Protein AF-A0A4U1F850-F1 (afdb_monomer_lite)

Foldseek 3Di:
DDDPPVVVLVVQLVLLLVLLVQLLVQLVVQCVPDPVPLVNQLVSSLCSNPVVVVVVQVVCVVVVNNDCVPVCVVVPDPSSVLSSVSSNVSSCVVVVVDPDDPVVSSVVSSVVSSVVD

Organism: Monodon monoceros (NCBI:txid40151)

Secondary structure (DSSP, 8-state):
----HHHHHHHHHHHHHHHHHHHHHHHHHHHHHSTT-HHHHHHHHHHHHHHHHHHHHHHHHHTT---TTS-TTTS--HHHHHHHHHHHHHHHHHTT-S-S-HHHHHHHHHHHHHHT-

Sequence (117 aa):
GYSFLPVQLLAVGMKEVTRTWKIVGGVTHANSYYKNGWIVMIAIGWARGAGGSIITNFEQLVKGSWKPEADEWLKMSYPAKVTLLGSVIFTFQQTNHLAISRHNLMFLYTMFLVATK

InterPro domains:
  IPR007866 TRIC channel [PF05197] (2-117)
  IPR007866 TRIC channel [PTHR12454] (2-117)

pLDDT: mean 83.11, std 11.87, range [44.69, 94.06]

Structure (mmCIF, N/CA/C/O backbone):
data_AF-A0A4U1F850-F1
#
_entry.id   AF-A0A4U1F850-F1
#
loop_
_atom_site.group_PDB
_atom_site.id
_atom_site.type_symbol
_atom_site.label_atom_id
_atom_site.label_alt_id
_atom_site.label_comp_id
_atom_site.label_asym_id
_atom_site.label_entity_id
_atom_site.label_seq_id
_atom_site.pdbx_PDB_ins_code
_atom_site.Cartn_x
_atom_site.Cartn_y
_atom_site.Cartn_z
_atom_site.occupancy
_atom_site.B_iso_or_equiv
_atom_site.auth_seq_id
_atom_site.auth_comp_id
_atom_site.auth_asym_id
_atom_site.auth_atom_id
_atom_site.pdbx_PDB_model_num
ATOM 1 N N . GLY A 1 1 ? 21.792 7.763 -17.432 1.00 44.69 1 GLY A N 1
ATOM 2 C CA . GLY A 1 1 ? 21.686 9.202 -17.121 1.00 44.69 1 GLY A CA 1
ATOM 3 C C . GLY A 1 1 ? 21.900 9.378 -15.638 1.00 44.69 1 GLY A C 1
ATOM 4 O O . GLY A 1 1 ? 21.332 8.592 -14.891 1.00 44.69 1 GLY A O 1
ATOM 5 N N . TYR A 1 2 ? 22.759 10.317 -15.235 1.00 47.88 2 TYR A N 1
ATOM 6 C CA . TYR A 1 2 ? 23.106 10.601 -13.839 1.00 47.88 2 TYR A CA 1
ATOM 7 C C . TYR A 1 2 ? 21.849 10.687 -12.974 1.00 47.88 2 TYR A C 1
ATOM 9 O O . TYR A 1 2 ? 21.099 11.659 -13.030 1.00 47.88 2 TYR A O 1
ATOM 17 N N . SER A 1 3 ? 21.579 9.627 -12.221 1.00 62.66 3 SER A N 1
ATOM 18 C CA . SER A 1 3 ? 20.452 9.603 -11.312 1.00 62.66 3 SER A CA 1
ATOM 19 C C . SER A 1 3 ? 20.970 10.096 -9.978 1.00 62.66 3 SER A C 1
ATOM 21 O O . SER A 1 3 ? 21.704 9.391 -9.290 1.00 62.66 3 SER A O 1
ATOM 23 N N . PHE A 1 4 ? 20.665 11.350 -9.658 1.00 82.44 4 PHE A N 1
ATOM 24 C CA . PHE A 1 4 ? 20.969 11.899 -8.350 1.00 82.44 4 PHE A CA 1
ATOM 25 C C . PHE A 1 4 ? 20.264 11.038 -7.302 1.00 82.44 4 PHE A C 1
ATOM 27 O O . PHE A 1 4 ? 19.037 11.032 -7.210 1.00 82.44 4 PHE A O 1
ATOM 34 N N . LEU A 1 5 ? 21.060 10.300 -6.531 1.00 83.00 5 LEU A N 1
ATOM 35 C CA . LEU A 1 5 ? 20.617 9.378 -5.484 1.00 83.00 5 LEU A CA 1
ATOM 36 C C . LEU A 1 5 ? 19.566 10.007 -4.539 1.00 83.00 5 LEU A C 1
ATOM 38 O O . LEU A 1 5 ? 18.547 9.364 -4.282 1.00 83.00 5 LEU A O 1
ATOM 42 N N . PRO A 1 6 ? 19.700 11.285 -4.117 1.00 85.75 6 PRO A N 1
ATOM 43 C CA . PRO A 1 6 ? 18.669 11.955 -3.320 1.00 85.75 6 PRO A CA 1
ATOM 44 C C . PRO A 1 6 ? 17.319 12.085 -4.041 1.00 85.75 6 PRO A C 1
ATOM 46 O O . PRO A 1 6 ? 16.267 11.870 -3.445 1.00 85.75 6 PRO A O 1
ATOM 49 N N . VAL A 1 7 ? 17.332 12.396 -5.340 1.00 87.50 7 VAL A N 1
ATOM 50 C CA . VAL A 1 7 ? 16.112 12.548 -6.151 1.00 87.50 7 VAL A CA 1
ATOM 51 C C . VAL A 1 7 ? 15.436 11.194 -6.361 1.00 87.50 7 VAL A C 1
ATOM 53 O O . VAL A 1 7 ? 14.212 11.094 -6.292 1.00 87.50 7 VAL A O 1
ATOM 56 N N . GLN A 1 8 ? 16.223 10.133 -6.560 1.00 85.62 8 GLN A N 1
ATOM 57 C CA . GLN A 1 8 ? 15.693 8.772 -6.642 1.00 85.62 8 GLN A CA 1
ATOM 58 C C . GLN A 1 8 ? 15.023 8.342 -5.336 1.00 85.62 8 GLN A C 1
ATOM 60 O O . GLN A 1 8 ? 13.923 7.795 -5.380 1.00 85.62 8 GLN A O 1
ATOM 65 N N . LEU A 1 9 ? 15.648 8.615 -4.186 1.00 85.25 9 LEU A N 1
ATOM 66 C CA . LEU A 1 9 ? 15.081 8.293 -2.874 1.00 85.25 9 LEU A CA 1
ATOM 67 C C . LEU A 1 9 ? 13.741 9.001 -2.651 1.00 85.25 9 LEU A C 1
ATOM 69 O O . LEU A 1 9 ? 12.770 8.359 -2.253 1.00 85.25 9 LEU A O 1
ATOM 73 N N . LEU A 1 10 ? 13.650 10.291 -2.990 1.00 86.81 10 LEU A N 1
ATOM 74 C CA . LEU A 1 10 ? 12.390 11.037 -2.920 1.00 86.81 10 LEU A CA 1
ATOM 75 C C . LEU A 1 10 ? 11.318 10.438 -3.840 1.00 86.81 10 LEU A C 1
ATOM 77 O O . LEU A 1 10 ? 10.186 10.214 -3.408 1.00 86.81 10 LEU A O 1
ATOM 81 N N . ALA A 1 11 ? 11.671 10.115 -5.087 1.00 87.50 11 ALA A N 1
ATOM 82 C CA . ALA A 1 11 ? 10.744 9.505 -6.039 1.00 87.50 11 ALA A CA 1
ATOM 83 C C . ALA A 1 11 ? 10.256 8.120 -5.573 1.00 87.50 11 ALA A C 1
ATOM 85 O O . ALA A 1 11 ? 9.071 7.795 -5.703 1.00 87.50 11 ALA A O 1
ATOM 86 N N . VAL A 1 12 ? 11.143 7.308 -4.991 1.00 85.75 12 VAL A N 1
ATOM 87 C CA . VAL A 1 12 ? 10.794 6.009 -4.399 1.00 85.75 12 VAL A CA 1
ATOM 88 C C . VAL A 1 12 ? 9.871 6.193 -3.195 1.00 85.75 12 VAL A C 1
ATOM 90 O O . VAL A 1 12 ? 8.863 5.492 -3.107 1.00 85.75 12 VAL A O 1
ATOM 93 N N . GLY A 1 13 ? 10.149 7.162 -2.322 1.00 86.88 13 GLY A N 1
ATOM 94 C CA . GLY A 1 13 ? 9.289 7.484 -1.185 1.00 86.88 13 GLY A CA 1
ATOM 95 C C . GLY A 1 13 ? 7.877 7.881 -1.622 1.00 86.88 13 GLY A C 1
ATOM 96 O O . GLY A 1 13 ? 6.891 7.290 -1.179 1.00 86.88 13 GLY A O 1
ATOM 97 N N . MET A 1 14 ? 7.762 8.806 -2.579 1.00 89.06 14 MET A N 1
ATOM 98 C CA . MET A 1 14 ? 6.471 9.215 -3.151 1.00 89.06 14 MET A CA 1
ATOM 99 C C . MET A 1 14 ? 5.713 8.040 -3.791 1.00 89.06 14 MET A C 1
ATOM 101 O O . MET A 1 14 ? 4.485 7.937 -3.679 1.00 89.06 14 MET A O 1
ATOM 105 N N . LYS A 1 15 ? 6.431 7.114 -4.437 1.00 88.19 15 LYS A N 1
ATOM 106 C CA . LYS A 1 15 ? 5.841 5.893 -4.998 1.00 88.19 15 LYS A CA 1
ATOM 107 C C . LYS A 1 15 ? 5.212 5.011 -3.914 1.00 88.19 15 LYS A C 1
ATOM 109 O O . LYS A 1 15 ? 4.126 4.479 -4.133 1.00 88.19 15 LYS A O 1
ATOM 114 N N . GLU A 1 16 ? 5.836 4.869 -2.748 1.00 87.75 16 GLU A N 1
ATOM 115 C CA . GLU A 1 16 ? 5.271 4.066 -1.653 1.00 87.75 16 GLU A CA 1
ATOM 116 C C . GLU A 1 16 ? 4.100 4.763 -0.937 1.00 87.75 16 GLU A C 1
ATOM 118 O O . GLU A 1 16 ? 3.119 4.109 -0.559 1.00 87.75 16 GLU A O 1
ATOM 123 N N . VAL A 1 17 ? 4.119 6.098 -0.851 1.00 89.81 17 VAL A N 1
ATOM 124 C CA . VAL A 1 17 ? 2.967 6.879 -0.368 1.00 89.81 17 VAL A CA 1
ATOM 125 C C . VAL A 1 17 ? 1.756 6.647 -1.271 1.00 89.81 17 VAL A C 1
ATOM 127 O O . VAL A 1 17 ? 0.693 6.236 -0.804 1.00 89.81 17 VAL A O 1
ATOM 130 N N . THR A 1 18 ? 1.916 6.832 -2.584 1.00 89.88 18 THR A N 1
ATOM 131 C CA . THR A 1 18 ? 0.819 6.617 -3.545 1.00 89.88 18 THR A CA 1
ATOM 132 C C . THR A 1 18 ? 0.335 5.165 -3.569 1.00 89.88 18 THR A C 1
ATOM 134 O O . THR A 1 18 ? -0.862 4.921 -3.730 1.00 89.88 18 THR A O 1
ATOM 137 N N . ARG A 1 19 ? 1.221 4.185 -3.346 1.00 89.62 19 ARG A N 1
ATOM 138 C CA . ARG A 1 19 ? 0.838 2.774 -3.189 1.00 89.62 19 ARG A CA 1
ATOM 139 C C . ARG A 1 19 ? -0.092 2.563 -1.997 1.00 89.62 19 ARG A C 1
ATOM 141 O O . ARG A 1 19 ? -1.116 1.901 -2.146 1.00 89.62 19 ARG A O 1
ATOM 148 N N . THR A 1 20 ? 0.222 3.149 -0.844 1.00 92.06 20 THR A N 1
ATOM 149 C CA . THR A 1 20 ? -0.634 3.050 0.350 1.00 92.06 20 THR A CA 1
ATOM 150 C C . THR A 1 20 ? -2.025 3.613 0.079 1.00 92.06 20 THR A C 1
ATOM 152 O O . THR A 1 20 ? -3.025 2.949 0.350 1.00 92.06 20 THR A O 1
ATOM 155 N N . TRP A 1 21 ? -2.105 4.781 -0.563 1.00 91.81 21 TRP A N 1
ATOM 156 C CA . TRP A 1 21 ? -3.381 5.372 -0.977 1.00 91.81 21 TRP A CA 1
ATOM 157 C C . TRP A 1 21 ? -4.191 4.457 -1.904 1.00 91.81 21 TRP A C 1
ATOM 159 O O . TRP A 1 21 ? -5.407 4.345 -1.743 1.00 91.81 21 TRP A O 1
ATOM 169 N N . LYS A 1 22 ? -3.538 3.753 -2.838 1.00 93.62 22 LYS A N 1
ATOM 170 C CA . LYS A 1 22 ? -4.202 2.785 -3.727 1.00 93.62 22 LYS A CA 1
ATOM 171 C C . LYS A 1 22 ? -4.771 1.583 -2.973 1.00 93.62 22 LYS A C 1
ATOM 173 O O . LYS A 1 22 ? -5.901 1.191 -3.266 1.00 93.62 22 LYS A O 1
ATOM 178 N N . ILE A 1 23 ? -4.027 1.026 -2.012 1.00 94.06 23 ILE A N 1
ATOM 179 C CA . ILE A 1 23 ? -4.484 -0.106 -1.184 1.00 94.06 23 ILE A CA 1
ATOM 180 C C . ILE A 1 23 ? -5.717 0.309 -0.385 1.00 94.06 23 ILE A C 1
ATOM 182 O O . ILE A 1 23 ? -6.768 -0.320 -0.490 1.00 94.06 23 ILE A O 1
ATOM 186 N N . VAL A 1 24 ? -5.605 1.406 0.365 1.00 93.69 24 VAL A N 1
ATOM 187 C CA . VAL A 1 24 ? -6.684 1.920 1.214 1.00 93.69 24 VAL A CA 1
ATOM 188 C C . VAL A 1 24 ? -7.910 2.277 0.374 1.00 93.69 24 VAL A C 1
ATOM 190 O O . VAL A 1 24 ? -9.030 1.900 0.715 1.00 93.69 24 VAL A O 1
ATOM 193 N N . GLY A 1 25 ? -7.707 2.958 -0.757 1.00 93.38 25 GLY A N 1
ATOM 194 C CA . GLY A 1 25 ? -8.769 3.256 -1.713 1.00 93.38 25 GLY A CA 1
ATOM 195 C C . GLY A 1 25 ? -9.462 1.986 -2.211 1.00 93.38 25 GLY A C 1
ATOM 196 O O . GLY A 1 25 ? -10.688 1.937 -2.244 1.00 93.38 25 GLY A O 1
ATOM 197 N N . GLY A 1 26 ? -8.702 0.931 -2.514 1.00 93.56 26 GLY A N 1
ATOM 198 C CA . GLY A 1 26 ? -9.234 -0.381 -2.894 1.00 93.56 26 GLY A CA 1
ATOM 199 C C . GLY A 1 26 ? -10.084 -1.035 -1.811 1.00 93.56 26 GLY A C 1
ATOM 200 O O . GLY A 1 26 ? -11.212 -1.429 -2.093 1.00 93.56 26 GLY A O 1
ATOM 201 N N . VAL A 1 27 ? -9.588 -1.080 -0.574 1.00 93.88 27 VAL A N 1
ATOM 202 C CA . VAL A 1 27 ? -10.315 -1.630 0.583 1.00 93.88 27 VAL A CA 1
ATOM 203 C C . VAL A 1 27 ? -11.620 -0.866 0.823 1.00 93.88 27 VAL A C 1
ATOM 205 O O . VAL A 1 27 ? -12.684 -1.468 0.957 1.00 93.88 27 VAL A O 1
ATOM 208 N N . THR A 1 28 ? -11.572 0.469 0.815 1.00 92.56 28 THR A N 1
ATOM 209 C CA . THR A 1 28 ? -12.771 1.298 1.036 1.00 92.56 28 THR A CA 1
ATOM 210 C C . THR A 1 28 ? -13.794 1.157 -0.088 1.00 92.56 28 THR A C 1
ATOM 212 O O . THR A 1 28 ? -14.992 1.101 0.183 1.00 92.56 28 THR A O 1
ATOM 215 N N . HIS A 1 29 ? -13.326 1.032 -1.333 1.00 93.25 29 HIS A N 1
ATOM 216 C CA . HIS A 1 29 ? -14.172 0.797 -2.495 1.00 93.25 29 HIS A CA 1
ATOM 217 C C . HIS A 1 29 ? -14.817 -0.590 -2.432 1.00 93.25 29 HIS A C 1
ATOM 219 O O . HIS A 1 29 ? -16.013 -0.724 -2.634 1.00 93.25 29 HIS A O 1
ATOM 225 N N . ALA A 1 30 ? -14.071 -1.629 -2.067 1.00 92.94 30 ALA A N 1
ATOM 226 C CA . ALA A 1 30 ? -14.635 -2.959 -1.858 1.00 92.94 30 ALA A CA 1
ATOM 227 C C . ALA A 1 30 ? -15.712 -2.961 -0.762 1.00 92.94 30 ALA A C 1
ATOM 229 O O . ALA A 1 30 ? -16.781 -3.534 -0.949 1.00 92.94 30 ALA A O 1
ATOM 230 N N . ASN A 1 31 ? -15.469 -2.258 0.348 1.00 92.19 31 ASN A N 1
ATOM 231 C CA . ASN A 1 31 ? -16.410 -2.155 1.462 1.00 92.19 31 ASN A CA 1
ATOM 232 C C . ASN A 1 31 ? -17.675 -1.333 1.146 1.00 92.19 31 ASN A C 1
ATOM 234 O O . ASN A 1 31 ? -18.689 -1.457 1.840 1.00 92.19 31 ASN A O 1
ATOM 238 N N . SER A 1 32 ? -17.662 -0.466 0.127 1.00 90.81 32 SER A N 1
ATOM 239 C CA . SER A 1 32 ? -18.895 0.209 -0.294 1.00 90.81 32 SER A CA 1
ATOM 240 C C . SER A 1 32 ? -19.864 -0.760 -0.972 1.00 90.81 32 SER A C 1
ATOM 242 O O . SER A 1 32 ? -21.061 -0.648 -0.725 1.00 90.81 32 SER A O 1
ATOM 244 N N . TYR A 1 33 ? -19.354 -1.728 -1.744 1.00 91.06 33 TYR A N 1
ATOM 245 C CA . TYR A 1 33 ? -20.165 -2.718 -2.466 1.00 91.06 33 TYR A CA 1
ATOM 246 C C . TYR A 1 33 ? -20.436 -3.994 -1.659 1.00 91.06 33 TYR A C 1
ATOM 248 O O . TYR A 1 33 ? -21.563 -4.477 -1.635 1.00 91.06 33 TYR A O 1
ATOM 256 N N . TYR A 1 34 ? -19.426 -4.525 -0.969 1.00 88.38 34 TYR A N 1
ATOM 257 C CA . TYR A 1 34 ? -19.501 -5.788 -0.235 1.00 88.38 34 TYR A CA 1
ATOM 258 C C . TYR A 1 34 ? -19.345 -5.543 1.264 1.00 88.38 34 TYR A C 1
ATOM 260 O O . TYR A 1 34 ? -18.248 -5.624 1.824 1.00 88.38 34 TYR A O 1
ATOM 268 N N . LYS A 1 35 ? -20.463 -5.243 1.930 1.00 79.25 35 LYS A N 1
ATOM 269 C CA . LYS A 1 35 ? -20.510 -5.103 3.391 1.00 79.25 35 LYS A CA 1
ATOM 270 C C . LYS A 1 35 ? -20.114 -6.436 4.034 1.00 79.25 35 LYS A C 1
ATOM 272 O O . LYS A 1 35 ? -20.682 -7.468 3.701 1.00 79.25 35 LYS A O 1
ATOM 277 N N . ASN A 1 36 ? -19.115 -6.416 4.919 1.00 79.19 36 ASN A N 1
ATOM 278 C CA . ASN A 1 36 ? -18.528 -7.595 5.584 1.00 79.19 36 ASN A CA 1
ATOM 279 C C . ASN A 1 36 ? -17.785 -8.590 4.664 1.00 79.19 36 ASN A C 1
ATOM 281 O O . ASN A 1 36 ? -17.359 -9.655 5.111 1.00 79.19 36 ASN A O 1
ATOM 285 N N . GLY A 1 37 ? -17.547 -8.240 3.396 1.00 88.56 37 GLY A N 1
ATOM 286 C CA . GLY A 1 37 ? -16.741 -9.031 2.463 1.00 88.56 37 GLY A CA 1
ATOM 287 C C . GLY A 1 37 ? -15.234 -8.891 2.697 1.00 88.56 37 GLY A C 1
ATOM 288 O O . GLY A 1 37 ? -14.525 -8.446 1.802 1.00 88.56 37 GLY A O 1
ATOM 289 N N . TRP A 1 38 ? -14.733 -9.250 3.881 1.00 90.00 38 TRP A N 1
ATOM 290 C CA . TRP A 1 38 ? -13.317 -9.142 4.275 1.00 90.00 38 TRP A CA 1
ATOM 291 C C . TRP A 1 38 ? -12.328 -9.708 3.239 1.00 90.00 38 TRP A C 1
ATOM 293 O O . TRP A 1 38 ? -11.370 -9.032 2.875 1.00 90.00 38 TRP A O 1
ATOM 303 N N . ILE A 1 39 ? -12.603 -10.888 2.674 1.00 92.19 39 ILE A N 1
ATOM 304 C CA . ILE A 1 39 ? -11.774 -11.489 1.612 1.00 92.19 39 ILE A CA 1
ATOM 305 C C . ILE A 1 39 ? -11.766 -10.617 0.346 1.00 92.19 39 ILE A C 1
ATOM 307 O O . ILE A 1 39 ? -10.716 -10.406 -0.258 1.00 92.19 39 ILE A O 1
ATOM 311 N N . VAL A 1 40 ? -12.919 -10.061 -0.036 1.00 92.19 40 VAL A N 1
ATOM 312 C CA . VAL A 1 40 ? -13.057 -9.192 -1.218 1.00 92.19 40 VAL A CA 1
ATOM 313 C C . VAL A 1 40 ? -12.314 -7.870 -1.011 1.00 92.19 40 VAL A C 1
ATOM 315 O O . VAL A 1 40 ? -11.650 -7.379 -1.923 1.00 92.19 40 VAL A O 1
ATOM 318 N N . MET A 1 41 ? -12.366 -7.316 0.202 1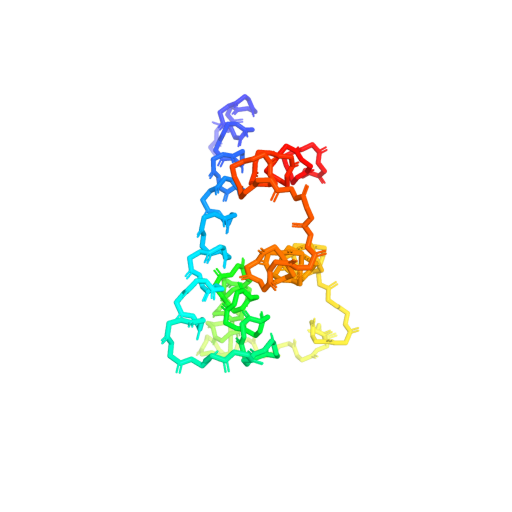.00 93.25 41 MET A N 1
ATOM 319 C CA . MET A 1 41 ? -11.612 -6.117 0.575 1.00 93.25 41 MET A CA 1
ATOM 320 C C . MET A 1 41 ? -10.102 -6.337 0.478 1.00 93.25 41 MET A C 1
ATOM 322 O O . MET A 1 41 ? -9.410 -5.520 -0.134 1.00 93.25 41 MET A O 1
ATOM 326 N N . ILE A 1 42 ? -9.612 -7.462 1.007 1.00 93.75 42 ILE A N 1
ATOM 327 C CA . ILE A 1 42 ? -8.202 -7.862 0.922 1.00 93.75 42 ILE A CA 1
ATOM 328 C C . ILE A 1 42 ? -7.793 -8.024 -0.543 1.00 93.75 42 ILE A C 1
ATOM 330 O O . ILE A 1 42 ? -6.821 -7.409 -0.976 1.00 93.75 42 ILE A O 1
ATOM 334 N N . ALA A 1 43 ? -8.564 -8.774 -1.335 1.00 92.38 43 ALA A N 1
ATOM 335 C CA . ALA A 1 43 ? -8.256 -9.031 -2.739 1.00 92.38 43 ALA A CA 1
ATOM 336 C C . ALA A 1 43 ? -8.181 -7.739 -3.570 1.00 92.38 43 ALA A C 1
ATOM 338 O O . ALA A 1 43 ? -7.218 -7.534 -4.307 1.00 92.38 43 ALA A O 1
ATOM 339 N N . ILE A 1 44 ? -9.153 -6.830 -3.425 1.00 93.12 44 ILE A N 1
ATOM 340 C CA . ILE A 1 44 ? -9.176 -5.561 -4.171 1.00 93.12 44 ILE A CA 1
ATOM 341 C C . ILE A 1 44 ? -8.069 -4.614 -3.684 1.00 93.12 44 ILE A C 1
ATOM 343 O O . ILE A 1 44 ? -7.419 -3.956 -4.502 1.00 93.12 44 ILE A O 1
ATOM 347 N N . GLY A 1 45 ? -7.822 -4.543 -2.373 1.00 93.31 45 GLY A N 1
ATOM 348 C CA . GLY A 1 45 ? -6.725 -3.759 -1.804 1.00 93.31 45 GLY A CA 1
ATOM 349 C C . GLY A 1 45 ? -5.358 -4.237 -2.297 1.00 93.31 45 GLY A C 1
ATOM 350 O O . GLY A 1 45 ? -4.538 -3.428 -2.741 1.00 93.31 45 GLY A O 1
ATOM 351 N N . TRP A 1 46 ? -5.138 -5.552 -2.292 1.00 92.88 46 TRP A N 1
ATOM 352 C CA . TRP A 1 46 ? -3.922 -6.182 -2.799 1.00 92.88 46 TRP A CA 1
ATOM 353 C C . TRP A 1 46 ? -3.760 -5.965 -4.304 1.00 92.88 46 TRP A C 1
ATOM 355 O O . TRP A 1 46 ? -2.716 -5.479 -4.737 1.00 92.88 46 TRP A O 1
ATOM 365 N N . ALA A 1 47 ? -4.812 -6.190 -5.096 1.00 90.50 47 ALA A N 1
ATOM 366 C CA . ALA A 1 47 ? -4.793 -5.966 -6.540 1.00 90.50 47 ALA A CA 1
ATOM 367 C C . ALA A 1 47 ? -4.435 -4.513 -6.900 1.00 90.50 47 ALA A C 1
ATOM 369 O O . ALA A 1 47 ? -3.628 -4.277 -7.797 1.00 90.50 47 ALA A O 1
ATOM 370 N N . ARG A 1 48 ? -4.955 -3.515 -6.171 1.00 90.69 48 ARG A N 1
ATOM 371 C CA . ARG A 1 48 ? -4.596 -2.102 -6.404 1.00 90.69 48 ARG A CA 1
ATOM 372 C C . ARG A 1 48 ? -3.184 -1.737 -5.928 1.00 90.69 48 ARG A C 1
ATOM 374 O O . ARG A 1 48 ? -2.574 -0.829 -6.496 1.00 90.69 48 ARG A O 1
ATOM 381 N N . GLY A 1 49 ? -2.658 -2.418 -4.908 1.00 87.44 49 GLY A N 1
ATOM 382 C CA . GLY A 1 49 ? -1.309 -2.195 -4.369 1.00 87.44 49 GLY A CA 1
ATOM 383 C C . GLY A 1 49 ? -0.184 -2.900 -5.136 1.00 87.44 49 GLY A C 1
ATOM 384 O O . GLY A 1 49 ? 0.924 -2.359 -5.237 1.00 87.44 49 GLY A O 1
ATOM 385 N N . ALA A 1 50 ? -0.465 -4.086 -5.680 1.00 85.25 50 ALA A N 1
ATOM 386 C CA . ALA A 1 50 ? 0.480 -4.967 -6.371 1.00 85.25 50 ALA A CA 1
ATOM 387 C C . ALA A 1 50 ? 0.227 -5.096 -7.884 1.00 85.25 50 ALA A C 1
ATOM 389 O O . ALA A 1 50 ? 1.043 -5.693 -8.583 1.00 85.25 50 ALA A O 1
ATOM 390 N N . GLY A 1 51 ? -0.849 -4.503 -8.416 1.00 74.69 51 GLY A N 1
ATOM 391 C CA . GLY A 1 51 ? -1.276 -4.677 -9.812 1.00 74.69 51 GLY A CA 1
ATOM 392 C C . GLY A 1 51 ? -0.224 -4.334 -10.867 1.00 74.69 51 GLY A C 1
ATOM 393 O O . GLY A 1 51 ? -0.261 -4.889 -11.957 1.00 74.69 51 GLY A O 1
ATOM 394 N N . GLY A 1 52 ? 0.763 -3.496 -10.534 1.00 73.44 52 GLY A N 1
ATOM 395 C CA . GLY A 1 52 ? 1.910 -3.242 -11.407 1.00 73.44 52 GLY A CA 1
ATOM 396 C C . GLY A 1 52 ? 2.689 -4.513 -11.769 1.00 73.44 52 GLY A C 1
ATOM 397 O O . GLY A 1 52 ? 2.964 -4.692 -12.945 1.00 73.44 52 GLY A O 1
ATOM 398 N N . SER A 1 53 ? 2.965 -5.401 -10.798 1.00 70.56 53 SER A N 1
ATOM 399 C CA . SER A 1 53 ? 3.668 -6.684 -11.032 1.00 70.56 53 SER A CA 1
ATOM 400 C C . SER A 1 53 ? 2.868 -7.589 -11.968 1.00 70.56 53 SER A C 1
ATOM 402 O O 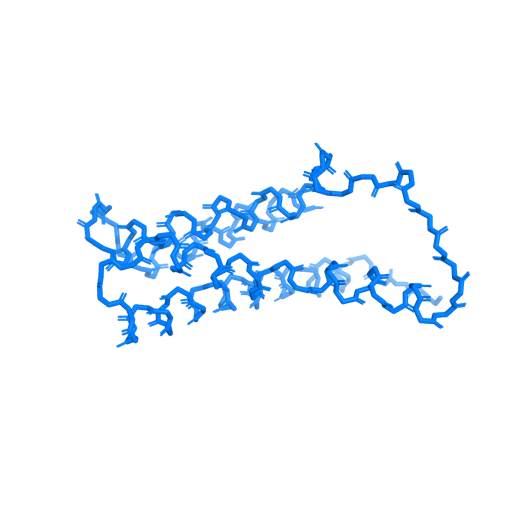. SER A 1 53 ? 3.394 -8.152 -12.925 1.00 70.56 53 SER A O 1
ATOM 404 N N . ILE A 1 54 ? 1.559 -7.669 -11.716 1.00 67.25 54 ILE A N 1
ATOM 405 C CA . ILE A 1 54 ? 0.637 -8.525 -12.466 1.00 67.25 54 ILE A CA 1
ATOM 406 C C . ILE A 1 54 ? 0.564 -8.071 -13.932 1.00 67.25 54 ILE A C 1
ATOM 408 O O . ILE A 1 54 ? 0.648 -8.895 -14.841 1.00 67.25 54 ILE A O 1
ATOM 412 N N . ILE A 1 55 ? 0.462 -6.758 -14.168 1.00 72.25 55 ILE A N 1
ATOM 413 C CA . ILE A 1 55 ? 0.415 -6.185 -15.520 1.00 72.25 55 ILE A CA 1
ATOM 414 C C . ILE A 1 55 ? 1.749 -6.381 -16.242 1.00 72.25 55 ILE A C 1
ATOM 416 O O . ILE A 1 55 ? 1.737 -6.728 -17.418 1.00 72.25 55 ILE A O 1
ATOM 420 N N . THR A 1 56 ? 2.893 -6.220 -15.568 1.00 71.50 56 THR A N 1
ATOM 421 C CA . THR A 1 56 ? 4.202 -6.439 -16.206 1.00 71.50 56 THR A CA 1
ATOM 422 C C . THR A 1 56 ? 4.421 -7.886 -16.637 1.00 71.50 56 THR A C 1
ATOM 424 O O . THR A 1 56 ? 4.984 -8.109 -17.706 1.00 71.50 56 THR A O 1
ATOM 427 N N . ASN A 1 57 ? 3.931 -8.872 -15.880 1.00 67.44 57 ASN A N 1
ATOM 428 C CA . ASN A 1 57 ? 3.986 -10.273 -16.315 1.00 67.44 57 ASN A CA 1
ATOM 429 C C . ASN A 1 57 ? 3.117 -10.506 -17.552 1.00 67.44 57 ASN A C 1
ATOM 431 O O . ASN A 1 57 ? 3.519 -11.209 -18.477 1.00 67.44 57 ASN A O 1
ATOM 435 N N . PHE A 1 58 ? 1.940 -9.878 -17.598 1.00 68.56 58 PHE A N 1
ATOM 436 C CA . PHE A 1 58 ? 1.068 -9.946 -18.766 1.00 68.56 58 PHE A CA 1
ATOM 437 C C . PHE A 1 58 ? 1.678 -9.233 -19.984 1.00 68.56 58 PHE A C 1
ATOM 439 O O . PHE A 1 58 ? 1.603 -9.732 -21.101 1.00 68.56 58 PHE A O 1
ATOM 446 N N . GLU A 1 59 ? 2.347 -8.098 -19.780 1.00 76.75 59 GLU A N 1
ATOM 447 C CA . GLU A 1 59 ? 3.085 -7.386 -20.825 1.00 76.75 59 GLU A CA 1
ATOM 448 C C . GLU A 1 59 ? 4.216 -8.252 -21.402 1.00 76.75 59 GLU A C 1
ATOM 450 O O . GLU A 1 59 ? 4.387 -8.314 -22.619 1.00 76.75 59 GLU A O 1
ATOM 455 N N . G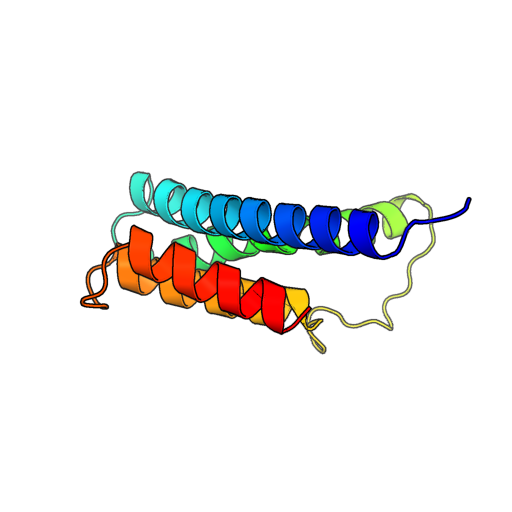LN A 1 60 ? 4.960 -8.961 -20.548 1.00 76.62 60 GLN A N 1
ATOM 456 C CA . GLN A 1 60 ? 5.994 -9.912 -20.969 1.00 76.62 60 GLN A CA 1
ATOM 457 C C . GLN A 1 60 ? 5.408 -11.105 -21.736 1.00 76.62 60 GLN A C 1
ATOM 459 O O . G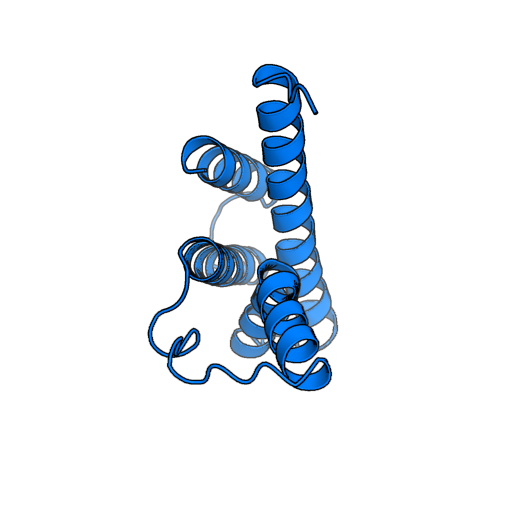LN A 1 60 ? 5.994 -11.529 -22.733 1.00 76.62 60 GLN A O 1
ATOM 464 N N . LEU A 1 61 ? 4.236 -11.599 -21.324 1.00 74.00 61 LEU A N 1
ATOM 465 C CA . LEU A 1 61 ? 3.498 -12.639 -22.042 1.00 74.00 61 LEU A CA 1
ATOM 466 C C . LEU A 1 61 ? 3.094 -12.166 -23.450 1.00 74.00 61 LEU A C 1
ATOM 468 O O . LEU A 1 61 ? 3.369 -12.865 -24.422 1.00 74.00 61 LEU A O 1
ATOM 472 N N . VAL A 1 62 ? 2.506 -10.970 -23.582 1.00 77.19 62 VAL A N 1
ATOM 473 C CA . VAL A 1 62 ? 2.111 -10.391 -24.885 1.00 77.19 62 VAL A CA 1
ATOM 474 C C . VAL A 1 62 ? 3.327 -10.137 -25.782 1.00 77.19 62 VAL A C 1
ATOM 476 O O . VAL A 1 62 ? 3.251 -10.313 -26.995 1.00 77.19 62 VAL A O 1
ATOM 479 N N . LYS A 1 63 ? 4.473 -9.773 -25.197 1.00 82.62 63 LYS A N 1
ATOM 480 C CA . LYS A 1 63 ? 5.750 -9.599 -25.909 1.00 82.62 63 LYS A CA 1
ATOM 481 C C . LYS A 1 63 ? 6.433 -10.921 -26.294 1.00 82.62 63 LYS A C 1
ATOM 483 O O . LYS A 1 63 ? 7.517 -10.887 -26.871 1.00 82.62 63 LYS A O 1
ATOM 488 N N . GLY A 1 64 ? 5.827 -12.072 -25.996 1.00 79.06 64 GLY A N 1
ATOM 489 C CA . GLY A 1 64 ? 6.335 -13.394 -26.373 1.00 79.06 64 GLY A CA 1
ATOM 490 C C . GLY A 1 64 ? 7.449 -13.934 -25.471 1.00 79.06 64 GLY A C 1
ATOM 491 O O . GLY A 1 64 ? 7.981 -15.010 -25.734 1.00 79.06 64 GLY A O 1
ATOM 492 N N . SER A 1 65 ? 7.797 -13.233 -24.388 1.00 70.50 65 SER A N 1
ATOM 493 C CA . SER A 1 65 ? 8.747 -13.709 -23.383 1.00 70.50 65 SER A CA 1
ATOM 494 C C . SER A 1 65 ? 7.992 -14.346 -22.214 1.00 70.50 65 SER A C 1
ATOM 496 O O . SER A 1 65 ? 7.784 -13.717 -21.178 1.00 70.50 65 SER A O 1
ATOM 498 N N . TRP A 1 66 ? 7.557 -15.597 -22.376 1.00 64.50 66 TRP A N 1
ATOM 499 C CA . TRP A 1 66 ? 6.975 -16.375 -21.282 1.00 64.50 66 TRP A CA 1
ATOM 500 C C . TRP A 1 66 ? 8.088 -17.060 -20.482 1.00 64.50 66 TRP A C 1
ATOM 502 O O . TRP A 1 66 ? 8.738 -17.980 -20.974 1.00 64.50 66 TRP A O 1
ATOM 512 N N . LYS A 1 67 ? 8.324 -16.601 -19.248 1.00 66.25 67 LYS A N 1
ATOM 513 C CA . LYS A 1 67 ? 9.235 -17.243 -18.285 1.00 66.25 67 LYS A CA 1
ATOM 514 C C . LYS A 1 67 ? 8.436 -17.731 -17.071 1.00 66.25 67 LYS A C 1
ATOM 516 O O . LYS A 1 67 ? 8.381 -17.026 -16.066 1.00 66.25 67 LYS A O 1
ATOM 521 N N . PRO A 1 68 ? 7.812 -18.918 -17.150 1.00 56.91 68 PRO A N 1
ATOM 522 C CA . PRO A 1 68 ? 6.970 -19.454 -16.079 1.00 56.91 68 PRO A CA 1
ATOM 523 C C . PRO A 1 68 ? 7.763 -19.881 -14.833 1.00 56.91 68 PRO A C 1
ATOM 525 O O . PRO A 1 68 ? 7.171 -20.140 -13.796 1.00 56.91 68 PRO A O 1
ATOM 528 N N . GLU A 1 69 ? 9.097 -19.941 -14.909 1.00 53.12 69 GLU A N 1
ATOM 529 C CA . GLU A 1 69 ? 9.970 -20.384 -13.810 1.00 53.12 69 GLU A CA 1
ATOM 530 C C . GLU A 1 69 ? 10.056 -19.382 -12.643 1.00 53.12 69 GLU A C 1
ATOM 532 O O . GLU A 1 69 ? 10.452 -19.744 -11.533 1.00 53.12 69 GLU A O 1
ATOM 537 N N . ALA A 1 70 ? 9.661 -18.124 -12.860 1.00 53.56 70 ALA A N 1
ATOM 538 C CA . ALA A 1 70 ? 9.477 -17.149 -11.793 1.00 53.56 70 ALA A CA 1
ATOM 539 C C . ALA A 1 70 ? 8.043 -17.259 -11.279 1.00 53.56 70 ALA A C 1
ATOM 541 O O . ALA A 1 70 ? 7.177 -16.452 -11.601 1.00 53.56 70 ALA A O 1
ATOM 542 N N . ASP A 1 71 ? 7.805 -18.307 -10.508 1.00 55.81 71 ASP A N 1
ATOM 543 C CA . ASP A 1 71 ? 6.535 -18.636 -9.881 1.00 55.81 71 ASP A CA 1
ATOM 544 C C . ASP A 1 71 ? 6.180 -17.540 -8.849 1.00 55.81 71 ASP A C 1
ATOM 546 O O . ASP A 1 71 ? 6.354 -17.709 -7.650 1.00 55.81 71 ASP A O 1
ATOM 550 N N . GLU A 1 72 ? 5.797 -16.338 -9.292 1.00 55.22 72 GLU A N 1
ATOM 551 C CA . GLU A 1 72 ? 5.614 -15.147 -8.442 1.00 55.22 72 GLU A CA 1
ATOM 552 C C . GLU A 1 72 ? 4.417 -15.316 -7.490 1.00 55.22 72 GLU A C 1
ATOM 554 O O . GLU A 1 72 ? 4.351 -14.688 -6.434 1.00 55.22 72 GLU A O 1
ATOM 559 N N . TRP A 1 73 ? 3.501 -16.225 -7.835 1.00 53.03 73 TRP A N 1
ATOM 560 C CA . TRP A 1 73 ? 2.440 -16.705 -6.951 1.00 53.03 73 TRP A CA 1
ATOM 561 C C . TRP A 1 73 ? 2.970 -17.634 -5.846 1.00 53.03 73 TRP A C 1
ATOM 563 O O . TRP A 1 73 ? 2.519 -17.531 -4.707 1.00 53.03 73 TRP A O 1
ATOM 573 N N . LEU A 1 74 ? 3.952 -18.496 -6.144 1.00 55.53 74 LEU A N 1
ATOM 574 C CA . LEU A 1 74 ? 4.551 -19.438 -5.184 1.00 55.53 74 LEU A CA 1
ATOM 575 C C . LEU A 1 74 ? 5.674 -18.790 -4.342 1.00 55.53 74 LEU A C 1
ATOM 577 O O . LEU A 1 74 ? 5.840 -19.079 -3.158 1.00 55.53 74 LEU A O 1
ATOM 581 N N . LYS A 1 75 ? 6.434 -17.870 -4.943 1.00 62.66 75 LYS A N 1
ATOM 582 C CA . LYS A 1 75 ? 7.503 -17.053 -4.353 1.00 62.66 75 LYS A CA 1
ATOM 583 C C . LYS A 1 75 ? 7.160 -15.576 -4.511 1.00 62.66 75 LYS A C 1
ATOM 585 O O . LYS A 1 75 ? 7.752 -14.851 -5.308 1.00 62.66 75 LYS A O 1
ATOM 590 N N . MET A 1 76 ? 6.215 -15.122 -3.694 1.00 65.06 76 MET A N 1
ATOM 591 C CA . MET A 1 76 ? 5.782 -13.729 -3.699 1.00 65.06 76 MET A CA 1
ATOM 592 C C . MET A 1 76 ? 6.952 -12.766 -3.433 1.00 65.06 76 MET A C 1
ATOM 594 O O . MET A 1 76 ? 7.680 -12.908 -2.441 1.00 65.06 76 MET A O 1
ATOM 598 N N . SER A 1 77 ? 7.117 -11.776 -4.317 1.00 77.38 77 SER A N 1
ATOM 599 C CA . SER A 1 77 ? 8.134 -10.728 -4.186 1.00 77.38 77 SER A CA 1
ATOM 600 C C . SER A 1 77 ? 7.917 -9.904 -2.909 1.00 77.38 77 SER A C 1
ATOM 602 O O . SER A 1 77 ? 6.799 -9.803 -2.397 1.00 77.38 77 SER A O 1
ATOM 604 N N . TYR A 1 78 ? 8.983 -9.302 -2.366 1.00 82.00 78 TYR A N 1
ATOM 605 C CA . TYR A 1 78 ? 8.886 -8.487 -1.144 1.00 82.00 78 TYR A CA 1
ATOM 606 C C . TYR A 1 78 ? 7.785 -7.403 -1.230 1.00 82.00 78 TYR A C 1
ATOM 608 O O . TYR A 1 78 ? 6.943 -7.346 -0.332 1.00 82.00 78 TYR A O 1
ATOM 616 N N . PRO A 1 79 ? 7.661 -6.625 -2.328 1.00 82.50 79 PRO A N 1
ATOM 617 C CA . PRO A 1 79 ? 6.578 -5.649 -2.466 1.00 82.50 79 PRO A CA 1
ATOM 618 C C . PRO A 1 79 ? 5.178 -6.280 -2.482 1.00 82.50 79 PRO A C 1
ATOM 620 O O . PRO A 1 79 ? 4.230 -5.701 -1.949 1.00 82.50 79 PRO A O 1
ATOM 623 N N . ALA A 1 80 ? 5.027 -7.466 -3.073 1.00 84.00 80 ALA A N 1
ATOM 624 C CA . ALA A 1 80 ? 3.756 -8.181 -3.103 1.00 84.00 80 ALA A CA 1
ATOM 625 C C . ALA A 1 80 ? 3.373 -8.730 -1.709 1.00 84.00 80 ALA A C 1
ATOM 627 O O . ALA A 1 80 ? 2.212 -8.625 -1.314 1.00 84.00 80 ALA A O 1
ATOM 628 N N . LYS A 1 81 ? 4.351 -9.185 -0.906 1.00 86.81 81 LYS A N 1
ATOM 629 C CA . LYS A 1 81 ? 4.157 -9.552 0.513 1.00 86.81 81 LYS A CA 1
ATOM 630 C C . LYS A 1 81 ? 3.682 -8.376 1.353 1.00 86.81 81 LYS A C 1
ATOM 632 O O . LYS A 1 81 ? 2.686 -8.493 2.063 1.00 86.81 81 LYS A O 1
ATOM 637 N N . VAL A 1 82 ? 4.369 -7.237 1.262 1.00 89.94 82 VAL A N 1
ATOM 638 C CA . VAL A 1 82 ? 4.025 -6.079 2.096 1.00 89.94 82 VAL A CA 1
ATOM 639 C C . VAL A 1 82 ? 2.680 -5.480 1.685 1.00 89.94 82 VAL A C 1
ATOM 641 O O . VAL A 1 82 ? 1.882 -5.139 2.550 1.00 89.94 82 VAL A O 1
ATOM 644 N N . THR A 1 83 ? 2.362 -5.431 0.388 1.00 90.75 83 THR A N 1
ATOM 645 C CA . THR A 1 83 ? 1.036 -4.977 -0.080 1.00 90.75 83 THR A CA 1
ATOM 646 C C . THR A 1 83 ? -0.100 -5.892 0.357 1.00 90.75 83 THR A C 1
ATOM 648 O O . THR A 1 83 ? -1.167 -5.384 0.706 1.00 90.75 83 THR A O 1
ATOM 651 N N . LEU A 1 84 ? 0.117 -7.212 0.383 1.00 90.56 84 LEU A N 1
ATOM 652 C CA . LEU A 1 84 ? -0.851 -8.156 0.933 1.00 90.56 84 LEU A CA 1
ATOM 653 C C . LEU A 1 84 ? -1.064 -7.889 2.429 1.00 90.56 84 LEU A C 1
ATOM 655 O O . LEU A 1 84 ? -2.203 -7.706 2.853 1.00 90.56 84 LEU A O 1
ATOM 659 N N . LEU A 1 85 ? 0.013 -7.760 3.211 1.00 92.06 85 LEU A N 1
ATOM 660 C CA . LEU A 1 85 ? -0.073 -7.412 4.635 1.00 92.06 85 LEU A CA 1
ATOM 661 C C . LEU A 1 85 ? -0.805 -6.083 4.860 1.00 92.06 85 LEU A C 1
ATOM 663 O O . LEU A 1 85 ? -1.708 -6.011 5.691 1.00 92.06 85 LEU A O 1
ATOM 667 N N . GLY A 1 86 ? -0.478 -5.054 4.077 1.00 92.88 86 GLY A N 1
ATOM 668 C CA . GLY A 1 86 ? -1.168 -3.770 4.110 1.00 92.88 86 GLY A CA 1
ATOM 669 C C . GLY A 1 86 ? -2.664 -3.921 3.849 1.00 92.88 86 GLY A C 1
ATOM 670 O O . GLY A 1 86 ? -3.473 -3.377 4.595 1.00 92.88 86 GLY A O 1
ATOM 671 N N . SER A 1 87 ? -3.055 -4.706 2.842 1.00 93.38 87 SER A N 1
ATOM 672 C CA . SER A 1 87 ? -4.472 -4.937 2.532 1.00 93.38 87 SER A CA 1
ATOM 673 C C . SER A 1 87 ? -5.234 -5.616 3.678 1.00 93.38 87 SER A C 1
ATOM 675 O O . SER A 1 87 ? -6.362 -5.216 3.965 1.00 93.38 87 SER A O 1
ATOM 677 N N . VAL A 1 88 ? -4.611 -6.560 4.394 1.00 94.06 88 VAL A N 1
ATOM 678 C CA . VAL A 1 88 ? -5.193 -7.214 5.581 1.00 94.06 88 VAL A CA 1
ATOM 679 C C . VAL A 1 88 ? -5.359 -6.216 6.724 1.00 94.06 88 VAL A C 1
ATOM 681 O O . VAL A 1 88 ? -6.455 -6.070 7.265 1.00 94.06 88 VAL A O 1
ATOM 684 N N . ILE A 1 89 ? -4.299 -5.474 7.047 1.00 93.69 89 ILE A N 1
ATOM 685 C CA . ILE A 1 89 ? -4.287 -4.489 8.135 1.00 93.69 89 ILE A CA 1
ATOM 686 C C . ILE A 1 89 ? -5.327 -3.385 7.893 1.00 93.69 89 ILE A C 1
ATOM 688 O O . ILE A 1 89 ? -6.117 -3.066 8.783 1.00 93.69 89 ILE A O 1
ATOM 692 N N . PHE A 1 90 ? -5.392 -2.834 6.677 1.00 93.94 90 PHE A N 1
ATOM 693 C CA . PHE A 1 90 ? -6.392 -1.820 6.334 1.00 93.94 90 PHE A CA 1
ATOM 694 C C . PHE A 1 90 ? -7.811 -2.383 6.288 1.00 93.94 90 PHE A C 1
ATOM 696 O O . PHE A 1 90 ? -8.744 -1.662 6.626 1.00 93.94 90 PHE A O 1
ATOM 703 N N . THR A 1 91 ? -7.992 -3.656 5.932 1.00 93.50 91 THR A N 1
ATOM 704 C CA . THR A 1 91 ? -9.307 -4.310 6.017 1.00 93.50 91 THR A CA 1
ATOM 705 C C . THR A 1 91 ? -9.765 -4.415 7.469 1.00 93.50 91 THR A C 1
ATOM 707 O O . THR A 1 91 ? -10.886 -4.021 7.771 1.00 93.50 91 THR A O 1
ATOM 710 N N . PHE A 1 92 ? -8.896 -4.836 8.393 1.00 90.94 92 PHE A N 1
ATOM 711 C CA . PHE A 1 92 ? -9.230 -4.898 9.823 1.00 90.94 92 PHE A CA 1
ATOM 712 C C . PHE A 1 92 ? -9.476 -3.528 10.453 1.00 90.94 92 PHE A C 1
ATOM 714 O O . PHE A 1 92 ? -10.332 -3.391 11.328 1.00 90.94 92 PHE A O 1
ATOM 721 N N . GLN A 1 93 ? -8.772 -2.495 9.990 1.00 91.75 93 GLN A N 1
ATOM 722 C CA . GLN A 1 93 ? -9.079 -1.119 10.371 1.00 91.75 93 GLN A CA 1
ATOM 723 C C . GLN A 1 93 ? -10.439 -0.677 9.812 1.00 91.75 93 GLN A C 1
ATOM 725 O O . GLN A 1 93 ? -11.203 -0.022 10.516 1.00 91.75 93 GLN A O 1
ATOM 730 N N . GLN A 1 94 ? -10.773 -1.063 8.579 1.00 88.88 94 GLN A N 1
ATOM 731 C CA . GLN A 1 94 ? -12.043 -0.732 7.932 1.00 88.88 94 GLN A CA 1
ATOM 732 C C . GLN A 1 94 ? -13.250 -1.447 8.567 1.00 88.88 94 GLN A C 1
ATOM 734 O O . GLN A 1 94 ? -14.348 -0.891 8.558 1.00 88.88 94 GLN A O 1
ATOM 739 N N . THR A 1 95 ? -13.059 -2.645 9.127 1.00 86.75 95 THR A N 1
ATOM 740 C CA . THR A 1 95 ? -14.090 -3.415 9.847 1.00 86.75 95 THR A CA 1
ATOM 741 C C . THR A 1 95 ? -14.142 -3.108 11.350 1.00 86.75 95 THR A C 1
ATOM 743 O O . THR A 1 95 ? -14.835 -3.804 12.084 1.00 86.75 95 THR A O 1
ATOM 746 N N . ASN A 1 96 ? -13.432 -2.075 11.824 1.00 84.88 96 ASN A N 1
ATOM 747 C CA . ASN A 1 96 ? -13.343 -1.677 13.239 1.00 84.88 96 ASN A CA 1
ATOM 748 C C . ASN A 1 96 ? -12.803 -2.766 14.192 1.00 84.88 96 ASN A C 1
ATOM 750 O O . ASN A 1 96 ? -13.075 -2.728 15.389 1.00 84.88 96 ASN A O 1
ATOM 754 N N . HIS A 1 97 ? -12.010 -3.721 13.695 1.00 85.31 97 HIS A N 1
ATOM 755 C CA . HIS A 1 97 ? -11.303 -4.681 14.556 1.00 85.31 97 HIS A CA 1
ATOM 756 C C . HIS A 1 97 ? -10.010 -4.103 15.144 1.00 85.31 97 HIS A C 1
ATOM 758 O O . HIS A 1 97 ? -9.539 -4.572 16.176 1.00 85.31 97 HIS A O 1
ATOM 764 N N . LEU A 1 98 ? -9.440 -3.073 14.510 1.00 83.50 98 LEU A N 1
ATOM 765 C CA . LEU A 1 98 ? -8.276 -2.344 15.014 1.00 83.50 98 LEU A CA 1
ATOM 766 C C . LEU A 1 98 ? -8.699 -0.994 15.597 1.00 83.50 98 LEU A C 1
ATOM 768 O O . LEU A 1 98 ? -9.216 -0.139 14.880 1.00 83.50 98 LEU A O 1
ATOM 772 N N . ALA A 1 99 ? -8.398 -0.772 16.876 1.00 83.62 99 ALA A N 1
ATOM 773 C CA . ALA A 1 99 ? -8.620 0.495 17.577 1.00 83.62 99 ALA A CA 1
ATOM 774 C C . ALA A 1 99 ? -7.534 1.544 17.247 1.00 83.62 99 ALA A C 1
ATOM 776 O O . ALA A 1 99 ? -6.936 2.148 18.134 1.00 83.62 99 ALA A O 1
ATOM 777 N N . ILE A 1 100 ? -7.235 1.737 15.959 1.00 88.25 100 ILE A N 1
ATOM 778 C CA . ILE A 1 100 ? -6.272 2.729 15.462 1.00 88.25 100 ILE A CA 1
ATOM 779 C C . ILE A 1 100 ? -6.960 3.589 14.404 1.00 88.25 100 ILE A C 1
ATOM 781 O O . ILE A 1 100 ? -7.681 3.087 13.540 1.00 88.25 100 ILE A O 1
ATOM 785 N N . SER A 1 101 ? -6.719 4.902 14.444 1.00 90.19 101 SER A N 1
ATOM 786 C CA . SER A 1 101 ? -7.254 5.810 13.431 1.00 90.19 101 SER A CA 1
ATOM 787 C C . SER A 1 101 ? -6.655 5.503 12.052 1.00 90.19 101 SER A C 1
ATOM 789 O O . SER A 1 101 ? -5.455 5.252 11.910 1.00 90.19 101 SER A O 1
ATOM 791 N N . ARG A 1 102 ? -7.481 5.574 11.0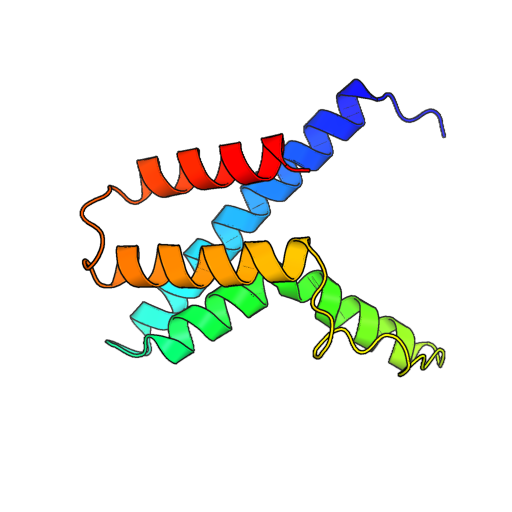02 1.00 87.31 102 ARG A N 1
ATOM 792 C CA . ARG A 1 102 ? -7.042 5.347 9.613 1.00 87.31 102 ARG A CA 1
ATOM 793 C C . ARG A 1 102 ? -5.829 6.198 9.236 1.00 87.31 102 ARG A C 1
ATOM 795 O O . ARG A 1 102 ? -4.921 5.708 8.577 1.00 87.31 102 ARG A O 1
ATOM 802 N N . HIS A 1 103 ? -5.808 7.457 9.665 1.00 88.56 103 HIS A N 1
ATOM 803 C CA . HIS A 1 103 ? -4.719 8.390 9.384 1.00 88.56 103 HIS A CA 1
ATOM 804 C C . HIS A 1 103 ? -3.403 7.950 10.034 1.00 88.56 103 HIS A C 1
ATOM 806 O O . HIS A 1 103 ? -2.384 7.896 9.349 1.00 88.56 103 HIS A O 1
ATOM 812 N N . ASN A 1 104 ? -3.435 7.549 11.310 1.00 90.56 104 ASN A N 1
ATOM 813 C CA . ASN A 1 104 ? -2.243 7.070 12.013 1.00 90.56 104 ASN A CA 1
ATOM 814 C C . ASN A 1 104 ? -1.729 5.769 11.392 1.00 90.56 104 ASN A C 1
ATOM 816 O O . ASN A 1 104 ? -0.528 5.609 11.194 1.00 90.56 104 ASN A O 1
ATOM 820 N N . LEU A 1 105 ? -2.639 4.865 11.023 1.00 91.12 105 LEU A N 1
ATOM 821 C CA . LEU A 1 105 ? -2.280 3.608 10.375 1.00 91.12 105 LEU A CA 1
ATOM 822 C C . LEU A 1 105 ? -1.661 3.829 8.993 1.00 91.12 105 LEU A C 1
ATOM 824 O O . LEU A 1 105 ? -0.652 3.208 8.671 1.00 91.12 105 LEU A O 1
ATOM 828 N N . MET A 1 106 ? -2.230 4.741 8.195 1.00 91.81 106 MET A N 1
ATOM 829 C CA . MET A 1 106 ? -1.655 5.138 6.909 1.00 91.81 106 MET A CA 1
ATOM 830 C C . MET A 1 106 ? -0.248 5.698 7.087 1.00 91.81 106 MET A C 1
ATOM 832 O O . MET A 1 106 ? 0.655 5.256 6.385 1.00 91.81 106 MET A O 1
ATOM 836 N N . PHE A 1 107 ? -0.049 6.607 8.044 1.00 90.12 107 PHE A N 1
ATOM 837 C CA . PHE A 1 107 ? 1.257 7.203 8.310 1.00 90.12 107 PHE A CA 1
ATOM 838 C C . PHE A 1 107 ? 2.299 6.152 8.719 1.00 90.12 107 PHE A C 1
ATOM 840 O O . PHE A 1 107 ? 3.344 6.039 8.076 1.00 90.12 107 PHE A O 1
ATOM 847 N N . LEU A 1 108 ? 1.990 5.325 9.723 1.00 91.25 108 LEU A N 1
ATOM 848 C CA . LEU A 1 108 ? 2.890 4.274 10.209 1.00 91.25 108 LEU A CA 1
ATOM 849 C C . LEU A 1 108 ? 3.240 3.269 9.108 1.00 91.25 108 LEU A C 1
ATOM 851 O O . LEU A 1 108 ? 4.408 2.926 8.933 1.00 91.25 108 LEU A O 1
ATOM 855 N N . TYR A 1 109 ? 2.248 2.842 8.326 1.00 91.38 109 TYR A N 1
ATOM 856 C CA . TYR A 1 109 ? 2.464 1.909 7.224 1.00 91.38 109 TYR A CA 1
ATOM 857 C C . TYR A 1 109 ? 3.306 2.527 6.099 1.00 91.38 109 TYR A C 1
ATOM 859 O O . TYR A 1 109 ? 4.210 1.868 5.584 1.00 91.38 109 TYR A O 1
ATOM 867 N N . THR A 1 110 ? 3.076 3.798 5.742 1.00 89.69 110 THR A N 1
ATOM 868 C CA . THR A 1 110 ? 3.934 4.490 4.765 1.00 89.69 110 THR A CA 1
ATOM 869 C C . THR A 1 110 ? 5.365 4.626 5.261 1.00 89.69 110 THR A C 1
ATOM 871 O O . THR A 1 110 ? 6.287 4.365 4.496 1.00 89.69 110 THR A O 1
ATOM 874 N N . MET A 1 111 ? 5.566 4.975 6.534 1.00 89.31 111 MET A N 1
ATOM 875 C CA . MET A 1 111 ? 6.903 5.117 7.105 1.00 89.31 111 MET A CA 1
ATOM 876 C C . MET A 1 111 ? 7.641 3.775 7.121 1.00 89.31 111 MET A C 1
ATOM 878 O O . MET A 1 111 ? 8.806 3.708 6.736 1.00 89.31 111 MET A O 1
ATOM 882 N N . PHE A 1 112 ? 6.941 2.696 7.483 1.00 90.81 112 PHE A N 1
ATOM 883 C CA . PHE A 1 112 ? 7.467 1.336 7.419 1.00 90.81 112 PHE A CA 1
ATOM 884 C C . PHE A 1 112 ? 7.883 0.951 5.993 1.00 90.81 112 PHE A C 1
ATOM 886 O O . PHE A 1 112 ? 8.995 0.470 5.789 1.00 90.81 112 PHE A O 1
ATOM 893 N N . LEU A 1 113 ? 7.031 1.207 4.996 1.00 86.69 113 LEU A N 1
ATOM 894 C CA . LEU A 1 113 ? 7.341 0.920 3.593 1.00 86.69 113 LEU A CA 1
ATOM 895 C C . LEU A 1 113 ? 8.542 1.707 3.071 1.00 86.69 113 LEU A C 1
ATOM 897 O O . LEU A 1 113 ? 9.342 1.158 2.325 1.00 86.69 113 LEU A O 1
ATOM 901 N N . VAL A 1 114 ? 8.656 2.985 3.433 1.00 86.62 114 VAL A N 1
ATOM 902 C CA . VAL A 1 114 ? 9.768 3.838 2.995 1.00 86.62 114 VAL A CA 1
ATOM 903 C C . VAL A 1 114 ? 11.075 3.425 3.669 1.00 86.62 114 VAL A C 1
ATOM 905 O O . VAL A 1 114 ? 12.102 3.398 3.005 1.00 86.62 114 VAL A O 1
ATOM 908 N N . ALA A 1 115 ? 11.046 3.065 4.955 1.00 85.75 115 ALA A N 1
ATOM 909 C CA . ALA A 1 115 ? 12.234 2.645 5.700 1.00 85.75 115 ALA A CA 1
ATOM 910 C C . ALA A 1 115 ? 12.763 1.259 5.292 1.00 85.75 115 ALA A C 1
ATOM 912 O O . ALA A 1 115 ? 13.934 0.962 5.506 1.00 85.75 115 ALA A O 1
ATOM 913 N N . THR A 1 116 ? 11.901 0.402 4.743 1.00 81.38 116 THR A N 1
ATOM 914 C CA . THR A 1 116 ? 12.247 -0.973 4.341 1.00 81.38 116 THR A CA 1
ATOM 915 C C . THR A 1 116 ? 12.544 -1.128 2.849 1.00 81.38 116 THR A C 1
ATOM 917 O O . THR A 1 116 ? 12.850 -2.233 2.398 1.00 81.38 116 THR A O 1
ATOM 920 N N . LYS A 1 117 ? 12.426 -0.040 2.083 1.00 69.25 117 LYS A N 1
ATOM 921 C CA . LYS A 1 117 ? 12.661 0.005 0.639 1.00 69.25 117 LYS A CA 1
ATOM 922 C C . LYS A 1 117 ? 14.132 0.201 0.301 1.00 6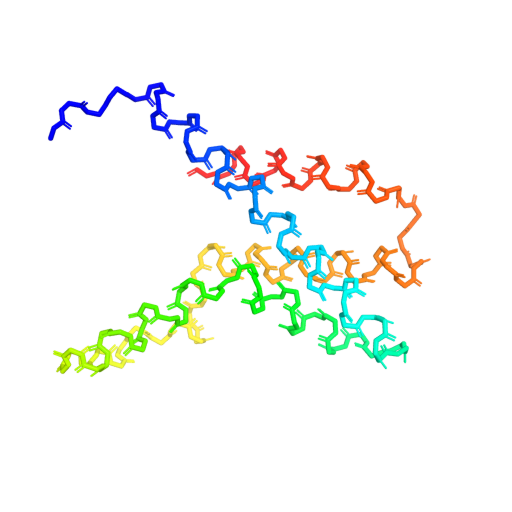9.25 117 LYS A C 1
ATOM 924 O O . LYS A 1 117 ? 14.534 -0.377 -0.732 1.00 69.25 117 LYS A O 1
#

Radius of gyration: 15.89 Å; chains: 1; bounding box: 44×33×44 Å